Protein AF-A0A287D4F1-F1 (afdb_monomer)

pLDDT: mean 77.98, std 13.14, range [48.41, 93.31]

Secondary structure (DSSP, 8-state):
-PPSS--------SS-----EEEEEEEESS--SPPPHHHHHHHHHHHHHHHHHHHHHTS----S--------TTS-EEEEEEEEESSHHHHHS-SS-S---

Organism: Ictidomys tridecemlineatus (NCBI:txid43179)

Nearest PDB structures (foldseek):
  4cht-assembly1_B  TM=1.967E-01  e=5.246E+00  Homo sapiens

Solvent-accessible surface area (backbone atoms only — not comparable to full-atom values): 6843 Å² total; per-residue (Å²): 135,86,82,85,84,87,79,88,85,90,86,86,79,81,79,81,63,90,53,76,45,74,45,70,47,79,51,67,85,61,91,39,66,65,47,51,70,65,57,52,50,49,50,52,36,50,52,30,27,74,76,56,34,70,72,46,36,65,53,97,76,84,84,90,77,76,82,82,53,58,36,54,89,91,59,80,64,45,84,40,77,74,47,76,32,65,42,68,76,62,57,72,43,58,92,86,57,92,69,88,131

InterPro domains:
  IPR038085 RNase P subunit Pop5/Rpp14/Rnp2-like domain superfamily [SSF160350] (19-88)

Mean predicted aligned error: 10.25 Å

Structure (mmCIF, N/CA/C/O backbone):
data_AF-A0A287D4F1-F1
#
_entry.id   AF-A0A287D4F1-F1
#
loop_
_atom_site.group_PDB
_atom_site.id
_atom_site.type_symbol
_atom_site.label_atom_id
_atom_site.label_alt_id
_atom_site.label_comp_id
_atom_site.label_asym_id
_atom_site.label_entity_id
_atom_site.label_seq_id
_atom_site.pdbx_PDB_ins_code
_atom_site.Cartn_x
_atom_site.Cartn_y
_atom_site.Cartn_z
_atom_site.occupancy
_atom_site.B_iso_or_equiv
_atom_site.auth_seq_id
_atom_site.auth_comp_id
_atom_site.auth_asym_id
_atom_site.auth_atom_id
_atom_site.pdbx_PDB_model_num
ATOM 1 N N . MET A 1 1 ? 47.743 8.074 -25.247 1.00 49.56 1 MET A N 1
ATOM 2 C CA . MET A 1 1 ? 46.963 8.219 -23.999 1.00 49.56 1 MET A CA 1
ATOM 3 C 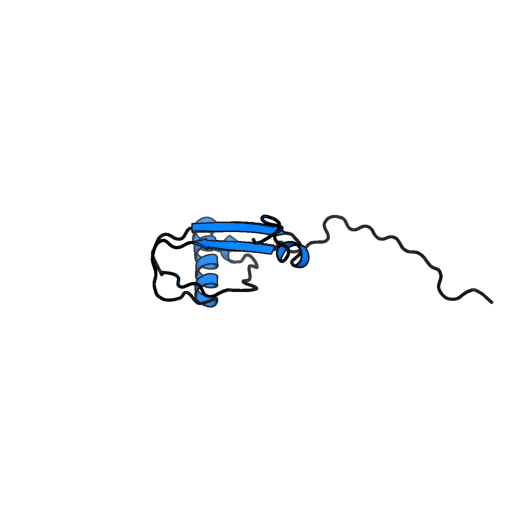C . MET A 1 1 ? 45.487 8.078 -24.357 1.00 49.56 1 MET A C 1
ATOM 5 O O . MET A 1 1 ? 45.045 8.897 -25.153 1.00 49.56 1 MET A O 1
ATOM 9 N N . PRO A 1 2 ? 44.748 7.043 -23.914 1.00 52.25 2 PRO A N 1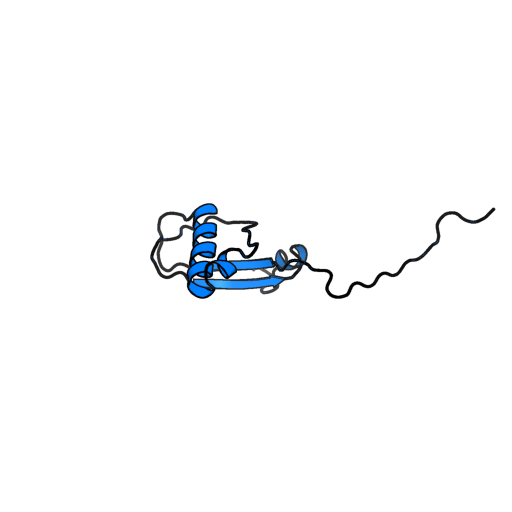
ATOM 10 C CA . PRO A 1 2 ? 43.315 6.940 -24.190 1.00 52.25 2 PRO A CA 1
ATOM 11 C C . PRO A 1 2 ? 42.510 7.763 -23.168 1.00 52.25 2 PRO A C 1
ATOM 13 O O . PRO A 1 2 ? 42.884 7.847 -22.000 1.00 52.25 2 PRO A O 1
ATOM 16 N N . ALA A 1 3 ? 41.445 8.418 -23.634 1.00 59.19 3 ALA A N 1
ATOM 17 C CA . ALA A 1 3 ? 40.649 9.380 -22.875 1.00 59.19 3 ALA A CA 1
ATOM 18 C C . ALA A 1 3 ? 39.827 8.712 -21.758 1.00 59.19 3 ALA A C 1
ATOM 20 O O . ALA A 1 3 ? 39.091 7.756 -22.004 1.00 59.19 3 ALA A O 1
ATOM 21 N N . LEU A 1 4 ? 39.933 9.245 -20.535 1.00 68.31 4 LEU A N 1
ATOM 22 C CA . LEU A 1 4 ? 39.038 8.906 -19.431 1.00 68.31 4 LEU A CA 1
ATOM 23 C C . LEU A 1 4 ? 37.612 9.382 -19.758 1.00 68.31 4 LEU A C 1
ATOM 25 O O . LEU A 1 4 ? 37.368 10.580 -19.866 1.00 68.31 4 LEU A O 1
ATOM 29 N N . GLY A 1 5 ? 36.661 8.448 -19.806 1.00 71.88 5 GLY A N 1
ATOM 30 C CA . GLY A 1 5 ? 35.328 8.716 -19.259 1.00 71.88 5 GLY A CA 1
ATOM 31 C C . GLY A 1 5 ? 34.224 9.219 -20.189 1.00 71.88 5 GLY A C 1
ATOM 32 O O . GLY A 1 5 ? 33.272 9.804 -19.689 1.00 71.88 5 GLY A O 1
ATOM 33 N N . THR A 1 6 ? 34.262 8.967 -21.497 1.00 69.25 6 THR A N 1
ATOM 34 C CA . THR A 1 6 ? 33.093 9.238 -22.359 1.00 69.25 6 THR A CA 1
ATOM 35 C C . THR A 1 6 ? 32.518 7.942 -22.921 1.00 69.25 6 THR A C 1
ATOM 37 O O . THR A 1 6 ? 32.668 7.645 -24.103 1.00 69.25 6 THR A O 1
ATOM 40 N N . THR A 1 7 ? 31.885 7.141 -22.061 1.00 81.56 7 THR A N 1
ATOM 41 C CA . THR A 1 7 ? 31.036 6.016 -22.484 1.00 81.56 7 THR A CA 1
ATOM 42 C C . THR A 1 7 ? 29.582 6.387 -22.223 1.00 81.56 7 THR A C 1
ATOM 44 O O . THR A 1 7 ? 29.230 6.759 -21.108 1.00 81.56 7 THR A O 1
ATOM 47 N N . TYR A 1 8 ? 28.756 6.329 -23.267 1.00 86.56 8 TYR A N 1
ATOM 48 C CA . TYR A 1 8 ? 27.314 6.539 -23.177 1.00 86.56 8 TYR A CA 1
ATOM 49 C C . TYR A 1 8 ? 26.607 5.188 -23.070 1.00 86.56 8 TYR A C 1
ATOM 51 O O . TYR A 1 8 ? 26.898 4.281 -23.849 1.00 86.56 8 TYR A O 1
ATOM 59 N N . GLU A 1 9 ? 25.652 5.076 -22.148 1.00 89.38 9 GLU A N 1
ATOM 60 C CA . GLU A 1 9 ? 24.823 3.886 -21.977 1.00 89.38 9 GLU A CA 1
ATOM 61 C C . GLU A 1 9 ? 23.337 4.262 -22.003 1.00 89.38 9 GLU A C 1
ATOM 63 O O . GLU A 1 9 ? 22.906 5.231 -21.374 1.00 89.38 9 GLU A O 1
ATOM 68 N N . ARG A 1 10 ? 22.539 3.482 -22.740 1.00 91.19 10 ARG A N 1
ATOM 69 C CA . ARG A 1 10 ? 21.080 3.603 -22.785 1.00 91.19 10 ARG A CA 1
ATOM 70 C C . ARG A 1 10 ? 20.459 2.293 -22.331 1.00 91.19 10 ARG A C 1
ATOM 72 O O . ARG A 1 10 ? 20.510 1.306 -23.058 1.00 91.19 10 ARG A O 1
ATOM 79 N N . ILE A 1 11 ? 19.806 2.319 -21.175 1.00 91.88 11 ILE A N 1
ATOM 80 C CA . ILE A 1 11 ? 19.102 1.163 -20.617 1.00 91.88 11 ILE A CA 1
ATOM 81 C C . ILE A 1 11 ? 17.597 1.414 -20.690 1.00 91.88 11 ILE A C 1
ATOM 83 O O . ILE A 1 11 ? 17.115 2.488 -20.330 1.00 91.88 11 ILE A O 1
ATOM 87 N N . VAL A 1 12 ? 16.851 0.425 -21.178 1.00 92.94 12 VAL A N 1
ATOM 88 C CA . VAL A 1 12 ? 15.388 0.473 -21.264 1.00 92.94 12 VAL A CA 1
ATOM 89 C C . VAL A 1 12 ? 14.818 -0.661 -20.430 1.00 92.94 12 VAL A C 1
ATOM 91 O O . VAL A 1 12 ? 15.099 -1.829 -20.685 1.00 92.94 12 VAL A O 1
ATOM 94 N N . TYR A 1 13 ? 13.979 -0.313 -19.460 1.00 89.31 13 TYR A N 1
ATOM 95 C CA . TYR A 1 13 ? 13.276 -1.280 -18.626 1.00 89.31 13 TYR A CA 1
ATOM 96 C C . TYR A 1 13 ? 11.824 -1.418 -19.077 1.00 89.31 13 TYR A C 1
ATOM 98 O O . TYR A 1 13 ? 11.153 -0.425 -19.356 1.00 89.31 13 TYR A O 1
ATOM 106 N N . LYS A 1 14 ? 11.316 -2.653 -19.099 1.00 89.12 14 LYS A N 1
ATOM 107 C CA . LYS A 1 14 ? 9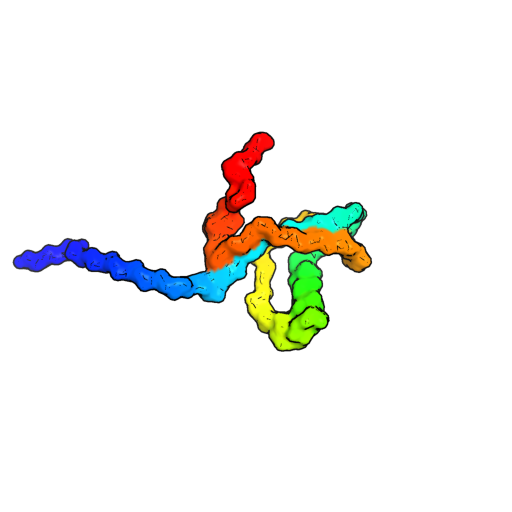.902 -2.945 -19.349 1.00 89.12 14 LYS A CA 1
ATOM 108 C C . LYS A 1 14 ? 9.255 -3.411 -18.048 1.00 89.12 14 LYS A C 1
ATOM 110 O O . LYS A 1 14 ? 9.614 -4.463 -17.537 1.00 89.12 14 LYS A O 1
ATOM 115 N N . ASN A 1 15 ? 8.310 -2.618 -17.541 1.00 85.75 15 ASN A N 1
ATOM 116 C CA . ASN A 1 15 ? 7.594 -2.850 -16.281 1.00 85.75 15 ASN A CA 1
ATOM 117 C C . ASN A 1 15 ? 8.512 -3.143 -15.068 1.00 85.75 15 ASN A C 1
ATOM 119 O O . ASN A 1 15 ? 8.370 -4.186 -14.434 1.00 85.75 15 ASN A O 1
ATOM 123 N N . PRO A 1 16 ? 9.458 -2.243 -14.731 1.00 87.81 16 PRO A N 1
ATOM 124 C CA . PRO A 1 16 ? 10.379 -2.460 -13.611 1.00 87.81 16 PRO A CA 1
ATOM 125 C C . PRO A 1 16 ? 9.703 -2.395 -12.232 1.00 87.81 16 PRO A C 1
ATOM 127 O O . PRO A 1 16 ? 10.337 -2.699 -11.225 1.0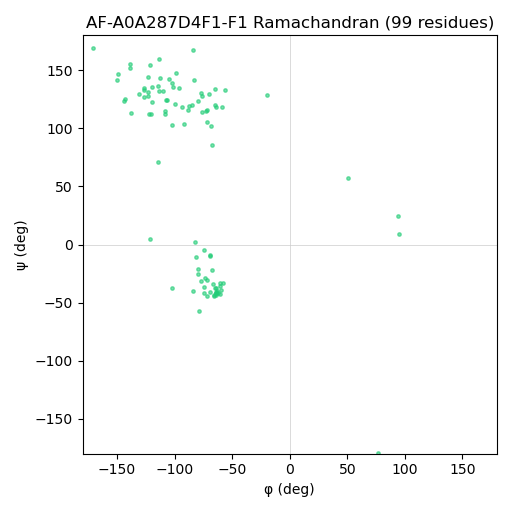0 87.81 16 PRO A O 1
ATOM 130 N N . SER A 1 17 ? 8.443 -1.957 -12.152 1.00 85.25 17 SER A N 1
ATOM 131 C CA . SER A 1 17 ? 7.740 -1.802 -10.884 1.00 85.25 17 SER A CA 1
ATOM 132 C C . SER A 1 17 ? 7.292 -3.152 -10.333 1.00 85.25 17 SER A C 1
ATOM 134 O O . SER A 1 17 ? 6.414 -3.802 -10.896 1.00 85.25 17 SER A O 1
ATOM 136 N N . VAL A 1 18 ? 7.873 -3.536 -9.199 1.00 88.50 18 VAL A N 1
ATOM 137 C CA . VAL A 1 18 ? 7.479 -4.727 -8.429 1.00 88.50 18 VAL A CA 1
ATOM 138 C C . VAL A 1 18 ? 6.234 -4.457 -7.576 1.00 88.50 18 VAL A C 1
ATOM 140 O O . VAL A 1 18 ? 5.480 -5.374 -7.266 1.00 88.50 18 VAL A O 1
ATOM 143 N N . TYR A 1 19 ? 6.000 -3.191 -7.223 1.00 89.69 19 TYR A N 1
ATOM 144 C CA . TYR A 1 19 ? 4.926 -2.774 -6.330 1.00 89.69 19 TYR A CA 1
ATOM 145 C C . TYR A 1 19 ? 3.979 -1.790 -7.008 1.00 89.69 19 TYR A C 1
ATOM 147 O O . TYR A 1 19 ? 4.362 -1.035 -7.903 1.00 89.69 19 TYR A O 1
ATOM 155 N N . HIS A 1 20 ? 2.744 -1.773 -6.515 1.00 90.88 20 HIS A N 1
ATOM 156 C CA . HIS A 1 20 ? 1.741 -0.779 -6.859 1.00 90.88 20 HIS A CA 1
ATOM 157 C C . HIS A 1 20 ? 1.252 -0.107 -5.585 1.00 90.88 20 HIS A C 1
ATOM 159 O O . HIS A 1 20 ? 0.909 -0.771 -4.609 1.00 90.88 20 HIS A O 1
ATOM 165 N N . TYR A 1 21 ? 1.216 1.218 -5.607 1.00 90.88 21 TYR A N 1
ATOM 166 C CA . TYR A 1 21 ? 0.793 2.034 -4.484 1.00 90.88 21 TYR A CA 1
ATOM 167 C C . TYR A 1 21 ? -0.601 2.587 -4.748 1.00 90.88 21 TYR A C 1
ATOM 169 O O . TYR A 1 21 ? -0.939 2.962 -5.875 1.00 90.88 21 TYR A O 1
ATOM 177 N N . MET A 1 22 ? -1.411 2.648 -3.696 1.00 90.25 22 MET A N 1
ATOM 178 C CA . MET A 1 22 ? -2.779 3.148 -3.758 1.00 90.25 22 MET A CA 1
ATOM 179 C C . MET A 1 22 ? -2.964 4.241 -2.715 1.00 90.25 22 MET A C 1
ATOM 181 O O . MET A 1 22 ? -2.695 4.035 -1.533 1.00 90.25 22 MET A O 1
ATOM 185 N N . LYS A 1 23 ? -3.448 5.401 -3.154 1.00 87.12 23 LYS A N 1
ATOM 186 C CA . LYS A 1 23 ? -3.913 6.472 -2.278 1.00 87.12 23 LYS A CA 1
ATOM 187 C C . LYS A 1 23 ? -5.410 6.301 -2.088 1.00 87.12 23 LYS A C 1
ATOM 189 O O . LYS A 1 23 ? -6.173 6.365 -3.055 1.00 87.12 23 LYS A O 1
ATOM 194 N N . VAL A 1 24 ? -5.824 6.088 -0.848 1.00 85.75 24 VAL A N 1
ATOM 195 C CA . VAL A 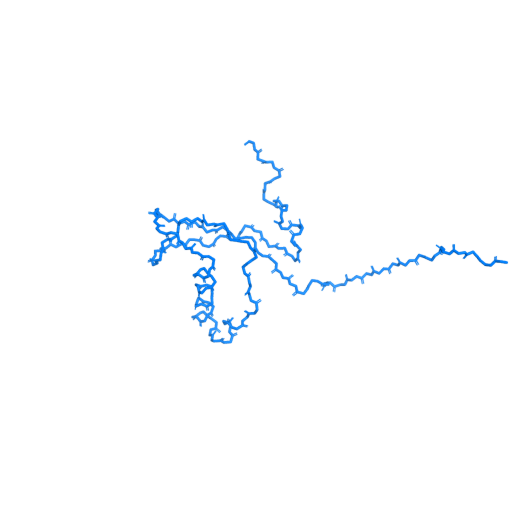1 24 ? -7.213 5.804 -0.489 1.00 85.75 24 VAL A CA 1
ATOM 196 C C . VAL A 1 24 ? -7.715 6.882 0.459 1.00 85.75 24 VAL A C 1
ATOM 198 O O . VAL A 1 24 ? -7.022 7.255 1.401 1.00 85.75 24 VAL A O 1
ATOM 201 N N . CYS A 1 25 ? -8.926 7.369 0.204 1.00 83.12 25 CYS A N 1
ATOM 202 C CA . CYS A 1 25 ? -9.703 8.136 1.162 1.00 83.12 25 CYS A CA 1
ATOM 203 C C . CYS A 1 25 ? -10.757 7.226 1.778 1.00 83.12 25 CYS A C 1
ATOM 205 O O . CYS A 1 25 ? -11.442 6.484 1.071 1.00 83.12 25 CYS A O 1
ATOM 207 N N . LEU A 1 26 ? -10.896 7.316 3.090 1.00 79.50 26 LEU A N 1
ATOM 208 C CA . LEU A 1 26 ? -11.970 6.667 3.813 1.00 79.50 26 LEU A CA 1
ATOM 209 C C . LEU A 1 26 ? -12.970 7.748 4.237 1.00 79.50 26 LEU A C 1
ATOM 211 O O . LEU A 1 26 ? -12.584 8.723 4.886 1.00 79.50 26 LEU A O 1
ATOM 215 N N . GLU A 1 27 ? -14.234 7.586 3.854 1.00 76.62 27 GLU A N 1
ATOM 216 C CA . GLU A 1 27 ? -15.327 8.504 4.198 1.00 76.62 27 GLU A CA 1
ATOM 217 C C . GLU A 1 27 ? -16.327 7.797 5.125 1.00 76.62 27 GLU A C 1
ATOM 219 O O . GLU A 1 27 ? -16.739 6.660 4.870 1.00 76.62 27 GLU A O 1
ATOM 224 N N . PHE A 1 28 ? -16.706 8.467 6.217 1.00 74.50 28 PHE A N 1
ATOM 225 C CA . PHE A 1 28 ? -17.529 7.906 7.292 1.00 74.50 28 PHE A CA 1
ATOM 226 C C . PHE A 1 28 ? -18.772 8.752 7.491 1.00 74.50 28 PHE A C 1
ATOM 228 O O . PHE A 1 28 ? -18.732 9.972 7.365 1.00 74.50 28 PHE A O 1
ATOM 235 N N . GLN A 1 29 ? -19.875 8.085 7.816 1.00 69.62 29 GLN A N 1
ATOM 236 C CA . GLN A 1 29 ? -21.170 8.737 7.974 1.00 69.62 29 GLN A CA 1
ATOM 237 C C . GLN A 1 29 ? -21.343 9.455 9.327 1.00 69.62 29 GLN A C 1
ATOM 239 O O . GLN A 1 29 ? -22.186 10.335 9.426 1.00 69.62 29 GLN A O 1
ATOM 244 N N . ASP A 1 30 ? -20.568 9.100 10.357 1.00 65.88 30 ASP A N 1
ATOM 245 C CA . ASP A 1 30 ? -20.717 9.614 11.727 1.00 65.88 30 ASP A CA 1
ATOM 246 C C . ASP A 1 30 ? -19.352 9.920 12.369 1.00 65.88 30 ASP A C 1
ATOM 248 O O . ASP A 1 30 ? -18.343 9.295 12.035 1.00 65.88 30 ASP A O 1
ATOM 252 N N . HIS A 1 31 ? -19.342 10.826 13.352 1.00 58.66 31 HIS A N 1
ATOM 253 C CA . HIS A 1 31 ? -18.165 11.190 14.147 1.00 58.66 31 HIS A CA 1
ATOM 254 C C . HIS A 1 31 ? -18.028 10.280 15.381 1.00 58.66 31 HIS A C 1
ATOM 256 O O . HIS A 1 31 ? -18.872 10.311 16.276 1.00 58.66 31 HIS A O 1
ATOM 262 N N . GLY A 1 32 ? -16.964 9.479 15.475 1.00 58.75 32 GLY A N 1
ATOM 263 C CA . GLY A 1 32 ? -16.665 8.701 16.684 1.00 58.75 32 GLY A CA 1
ATOM 264 C C . GLY A 1 32 ? -15.291 8.032 16.666 1.00 58.75 32 GLY A C 1
ATOM 265 O O . GLY A 1 32 ? -14.639 8.060 15.631 1.00 58.75 32 GLY A O 1
ATOM 266 N N . VAL A 1 33 ? -14.893 7.498 17.838 1.00 56.25 33 VAL A N 1
ATOM 267 C CA . VAL A 1 33 ? -13.572 6.975 18.292 1.00 56.25 33 VAL A CA 1
ATOM 268 C C . VAL A 1 33 ? -12.591 6.595 17.178 1.00 56.25 33 VAL A C 1
ATOM 270 O O . VAL A 1 33 ? -12.945 5.839 16.299 1.00 56.25 33 VAL A O 1
ATOM 273 N N . GLY A 1 34 ? -11.350 7.092 17.216 1.00 61.84 34 GLY A N 1
ATOM 274 C CA . GLY A 1 34 ? -10.370 6.901 16.139 1.00 61.84 34 GLY A CA 1
ATOM 275 C C . GLY A 1 34 ? -9.946 5.448 15.927 1.00 61.84 34 GLY A C 1
ATOM 276 O O . GLY A 1 34 ? -9.611 4.758 16.888 1.00 61.84 34 GLY A O 1
ATOM 277 N N . LEU A 1 35 ? -9.923 4.999 14.664 1.00 72.62 35 LEU A N 1
ATOM 278 C CA . LEU A 1 35 ? -9.186 3.791 14.287 1.00 72.62 35 LEU A CA 1
ATOM 279 C C . LEU A 1 35 ? -7.709 4.158 14.212 1.00 72.62 35 LEU A C 1
ATOM 281 O O . LEU A 1 35 ? -7.340 5.115 13.529 1.00 72.62 35 LEU A O 1
ATOM 285 N N . ASN A 1 36 ? -6.868 3.359 14.854 1.00 78.06 36 ASN A N 1
ATOM 286 C CA . ASN A 1 36 ? -5.426 3.463 14.691 1.00 78.06 36 ASN A CA 1
ATOM 287 C C . ASN A 1 36 ? -4.950 2.680 13.449 1.00 78.06 36 ASN A C 1
ATOM 289 O O . ASN A 1 36 ? -5.673 1.856 12.881 1.00 78.06 36 ASN A O 1
ATOM 293 N N . ALA A 1 37 ? -3.698 2.901 13.044 1.00 81.50 37 ALA A N 1
ATOM 294 C CA . ALA A 1 37 ? -3.113 2.239 11.877 1.00 81.50 37 ALA A CA 1
ATOM 295 C C . ALA A 1 37 ? -3.122 0.697 11.970 1.00 81.50 37 ALA A C 1
ATOM 297 O O . ALA A 1 37 ? -3.280 0.017 10.955 1.00 81.50 37 ALA A O 1
ATOM 298 N N . ALA A 1 38 ? -2.984 0.133 13.175 1.00 85.38 38 ALA A N 1
ATOM 299 C CA . ALA A 1 38 ? -2.980 -1.314 13.384 1.00 85.38 38 ALA A CA 1
ATOM 300 C C . ALA A 1 38 ? -4.375 -1.924 13.193 1.00 85.38 38 ALA A C 1
ATOM 302 O O . ALA A 1 38 ? -4.513 -2.923 12.493 1.00 85.38 38 ALA A O 1
ATOM 303 N N . GLN A 1 39 ? -5.412 -1.289 13.739 1.00 83.25 39 GLN A N 1
ATOM 304 C CA . GLN A 1 39 ? -6.802 -1.709 13.564 1.00 83.25 39 GLN A CA 1
ATOM 305 C C . GLN A 1 39 ? -7.234 -1.585 12.101 1.00 83.25 39 GLN A C 1
ATOM 307 O O . GLN A 1 39 ? -7.939 -2.449 11.585 1.00 83.25 39 GLN A O 1
ATOM 312 N N . PHE A 1 40 ? -6.775 -0.545 11.398 1.00 83.88 40 PHE A N 1
ATOM 313 C CA . PHE A 1 40 ? -7.013 -0.420 9.962 1.00 83.88 40 PHE A CA 1
ATOM 314 C C . PHE A 1 40 ? -6.329 -1.543 9.163 1.00 83.88 40 PHE A C 1
ATOM 316 O O . PHE A 1 40 ? -6.940 -2.129 8.268 1.00 83.88 40 PHE A O 1
ATOM 323 N N . LYS A 1 41 ? -5.088 -1.900 9.511 1.00 86.94 41 LYS A N 1
ATOM 324 C CA . LYS A 1 41 ? -4.387 -3.037 8.898 1.00 86.94 41 LYS A CA 1
ATOM 325 C C . LYS A 1 41 ? -5.110 -4.359 9.165 1.00 86.94 41 LYS A C 1
ATOM 327 O O . LYS A 1 41 ? -5.268 -5.159 8.247 1.00 86.94 41 LYS A O 1
ATOM 332 N N . GLU A 1 42 ? -5.599 -4.571 10.383 1.00 86.50 42 GLU A N 1
ATOM 333 C CA . GLU A 1 42 ? -6.398 -5.748 10.738 1.00 86.50 42 GLU A CA 1
ATOM 334 C C . GLU A 1 42 ? -7.716 -5.805 9.955 1.00 86.50 42 GLU A C 1
ATOM 336 O O . GLU A 1 42 ? -8.085 -6.869 9.461 1.00 86.50 42 GLU A O 1
ATOM 341 N N . LEU A 1 43 ? -8.389 -4.666 9.763 1.00 86.44 43 LEU A N 1
ATOM 342 C CA . LEU A 1 43 ? -9.595 -4.565 8.938 1.00 86.44 43 LEU A CA 1
ATOM 343 C C . LEU A 1 43 ? -9.324 -4.956 7.477 1.00 86.44 43 LEU A C 1
ATOM 345 O O . LEU A 1 43 ? -10.106 -5.681 6.865 1.00 86.44 43 LEU A O 1
ATOM 349 N N . LEU A 1 44 ? -8.207 -4.510 6.903 1.00 86.75 44 LEU A N 1
ATOM 350 C CA . LEU A 1 44 ? -7.819 -4.905 5.546 1.00 86.75 44 LEU A CA 1
ATOM 351 C C . LEU A 1 44 ? -7.538 -6.409 5.454 1.00 86.75 44 LEU A C 1
ATOM 353 O O . LEU A 1 44 ? -7.996 -7.068 4.525 1.00 86.75 44 LEU A O 1
ATOM 357 N N . ILE A 1 45 ? -6.828 -6.975 6.429 1.00 89.94 45 ILE A N 1
ATOM 358 C CA . ILE A 1 45 ? -6.519 -8.410 6.450 1.00 89.94 45 ILE A CA 1
ATOM 359 C C . ILE A 1 45 ? -7.796 -9.241 6.625 1.00 89.94 45 ILE A C 1
ATOM 361 O O . ILE A 1 45 ? -7.969 -10.239 5.926 1.00 89.94 45 ILE A O 1
ATOM 365 N N . SER A 1 46 ? -8.703 -8.842 7.521 1.00 89.06 46 SER A N 1
ATOM 366 C CA . SER A 1 46 ? -9.962 -9.557 7.758 1.00 89.06 46 SER A CA 1
ATOM 367 C C . SER A 1 46 ? -10.883 -9.500 6.543 1.00 89.06 46 SER A C 1
ATOM 369 O O . SER A 1 46 ? -11.366 -10.537 6.101 1.00 89.06 46 SER A O 1
ATOM 371 N N . THR A 1 47 ? -11.031 -8.335 5.910 1.00 88.50 47 THR A N 1
ATOM 372 C CA . THR A 1 47 ? -11.819 -8.215 4.673 1.00 88.50 47 THR A CA 1
ATOM 373 C C . THR A 1 47 ? -11.227 -9.018 3.516 1.00 88.50 47 THR A C 1
ATOM 375 O O . THR A 1 47 ? -11.971 -9.688 2.800 1.00 88.50 47 THR A O 1
ATOM 378 N N . LEU A 1 48 ? -9.901 -9.029 3.345 1.00 90.50 48 LEU A N 1
ATOM 379 C CA . LEU A 1 48 ? -9.244 -9.884 2.349 1.00 90.50 48 LEU A CA 1
ATOM 380 C C . LEU A 1 48 ? -9.444 -11.370 2.654 1.00 90.50 48 LEU A C 1
ATOM 382 O O . LEU A 1 48 ? -9.645 -12.158 1.731 1.00 90.50 48 LEU A O 1
ATOM 386 N N . LYS A 1 49 ? -9.428 -11.750 3.933 1.00 92.38 49 LYS A N 1
ATOM 387 C CA . LYS A 1 49 ? -9.700 -13.121 4.371 1.00 92.38 49 LYS A CA 1
ATOM 388 C C . LYS A 1 49 ? -11.127 -13.547 4.049 1.00 92.38 49 LYS A C 1
ATOM 390 O O . LYS A 1 49 ? -11.320 -14.669 3.590 1.00 92.38 49 LYS A O 1
ATOM 395 N N . ASP A 1 50 ? -12.096 -12.668 4.258 1.00 93.31 50 ASP A N 1
ATOM 396 C CA . ASP A 1 50 ? -13.508 -12.967 4.023 1.00 93.31 50 ASP A CA 1
ATOM 397 C C . ASP A 1 50 ? -13.846 -12.998 2.523 1.00 93.31 50 ASP A C 1
ATOM 399 O O . ASP A 1 50 ? -14.626 -13.840 2.084 1.00 93.31 50 ASP A O 1
ATOM 403 N N . LEU A 1 51 ? -13.231 -12.120 1.720 1.00 91.50 51 LEU A N 1
ATOM 404 C CA . LEU A 1 51 ? -13.487 -12.020 0.277 1.00 91.50 51 LEU A CA 1
ATOM 405 C C . LEU A 1 51 ? -12.680 -1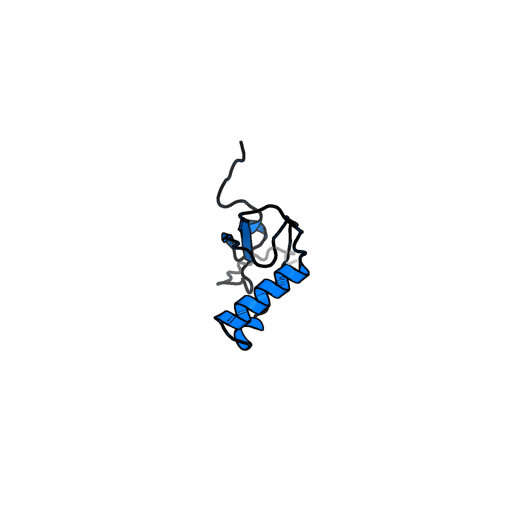3.022 -0.563 1.00 91.50 51 LEU A C 1
ATOM 407 O O . LEU A 1 51 ? -13.199 -13.564 -1.536 1.00 91.50 51 LEU A O 1
ATOM 411 N N . PHE A 1 52 ? -11.413 -13.256 -0.213 1.00 89.94 52 PHE A N 1
ATOM 412 C CA . PHE A 1 52 ? -10.459 -14.042 -1.012 1.00 89.94 52 PHE A CA 1
ATOM 413 C C . PHE A 1 52 ? -9.884 -15.253 -0.260 1.00 89.94 52 PHE A C 1
ATOM 415 O O . PHE A 1 52 ? -9.016 -15.961 -0.778 1.00 89.94 52 PHE A O 1
ATOM 422 N N . GLY A 1 53 ? -10.358 -15.520 0.957 1.00 91.94 53 GLY A N 1
ATOM 423 C CA . GLY A 1 53 ? -9.879 -16.614 1.793 1.00 91.94 53 GLY A CA 1
ATOM 424 C C . GLY A 1 53 ? -8.534 -16.330 2.467 1.00 91.94 53 GLY A C 1
ATOM 425 O O . GLY A 1 53 ? -7.903 -15.287 2.299 1.00 91.94 53 GLY A O 1
ATOM 426 N N . VAL A 1 54 ? -8.055 -17.316 3.230 1.00 86.94 54 VAL A N 1
ATOM 427 C CA . VAL A 1 54 ? -6.814 -17.211 4.024 1.00 86.94 54 VAL A CA 1
ATOM 428 C C . VAL A 1 54 ? -5.581 -16.938 3.153 1.00 86.94 54 VAL A C 1
ATOM 430 O O . VAL A 1 54 ? -4.681 -16.220 3.576 1.00 86.94 54 VAL A O 1
ATOM 433 N N . VAL A 1 55 ? -5.554 -17.463 1.923 1.00 89.31 55 VAL A N 1
ATOM 434 C CA . VAL A 1 55 ? -4.453 -17.232 0.973 1.00 89.31 55 VAL A CA 1
ATOM 435 C C . VAL A 1 55 ? -4.439 -15.779 0.493 1.00 89.31 55 VAL A C 1
ATOM 437 O O . VAL A 1 55 ? -3.374 -15.175 0.421 1.00 89.31 55 VAL A O 1
ATOM 440 N N . GLY A 1 56 ? -5.610 -15.193 0.224 1.00 82.19 56 GLY A N 1
ATOM 441 C CA . GLY A 1 56 ? -5.723 -13.786 -0.166 1.00 82.19 56 GLY A CA 1
ATOM 442 C C . GLY A 1 56 ? -5.343 -12.822 0.959 1.00 82.19 56 GLY A C 1
ATOM 443 O O . GLY A 1 56 ? -4.725 -11.792 0.707 1.00 82.19 56 GLY A O 1
ATOM 444 N N . ALA A 1 57 ? -5.625 -13.189 2.210 1.00 85.38 57 ALA A N 1
ATOM 445 C CA . ALA A 1 57 ? -5.206 -12.425 3.386 1.00 85.38 57 ALA A CA 1
ATOM 446 C C . ALA A 1 57 ? -3.685 -12.427 3.617 1.00 85.38 57 ALA A C 1
ATOM 448 O O . ALA A 1 57 ? -3.169 -11.540 4.292 1.00 85.38 57 ALA A O 1
ATOM 449 N N . ALA A 1 58 ? -2.967 -13.410 3.064 1.00 85.81 58 ALA A N 1
ATOM 450 C CA . ALA A 1 58 ? -1.510 -13.493 3.134 1.00 85.81 58 ALA A CA 1
ATOM 451 C C . ALA A 1 58 ? -0.802 -12.623 2.077 1.00 85.81 58 ALA A C 1
ATOM 453 O O . ALA A 1 58 ? 0.429 -12.637 2.000 1.00 85.81 58 ALA A O 1
ATOM 454 N N . LEU A 1 59 ? -1.553 -11.871 1.260 1.00 85.75 59 LEU A N 1
ATOM 455 C CA . LEU A 1 59 ? -0.980 -10.903 0.331 1.00 85.75 59 LEU A CA 1
ATOM 456 C C . LEU A 1 59 ? -0.101 -9.902 1.098 1.00 85.75 59 LEU A C 1
ATOM 458 O O . LEU A 1 59 ? -0.516 -9.338 2.110 1.00 85.75 59 LEU A O 1
ATOM 462 N N . SER A 1 60 ? 1.108 -9.655 0.591 1.00 82.00 60 SER A N 1
ATOM 463 C CA . SER A 1 60 ? 2.039 -8.664 1.136 1.00 82.00 60 SER A CA 1
ATOM 464 C C . SER A 1 60 ? 1.499 -7.242 0.933 1.00 82.00 60 SER A C 1
ATOM 466 O O . SER A 1 60 ? 1.811 -6.582 -0.060 1.00 82.00 60 SER A O 1
ATOM 468 N N . LEU A 1 61 ? 0.663 -6.796 1.871 1.00 85.75 61 LEU A N 1
ATOM 469 C CA . LEU A 1 61 ? 0.052 -5.471 1.934 1.00 85.75 61 LEU A CA 1
ATOM 470 C C . LEU A 1 61 ? 0.580 -4.717 3.156 1.00 85.75 61 LEU A C 1
ATOM 472 O O . LEU A 1 61 ? 0.639 -5.265 4.260 1.00 85.75 61 LEU A O 1
ATOM 476 N N . ASP A 1 62 ? 0.913 -3.442 2.968 1.00 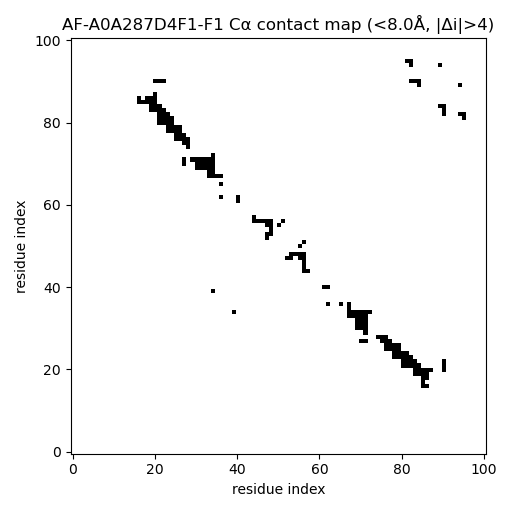88.06 62 ASP A N 1
ATOM 477 C CA . ASP A 1 62 ? 1.342 -2.583 4.064 1.00 88.06 62 ASP A CA 1
ATOM 478 C C . ASP A 1 62 ? 0.751 -1.176 3.978 1.00 88.06 62 ASP A C 1
ATOM 480 O O . ASP A 1 62 ? 0.433 -0.676 2.896 1.00 88.06 62 ASP A O 1
ATOM 484 N N . VAL A 1 63 ? 0.596 -0.543 5.141 1.00 87.06 63 VAL A N 1
ATOM 485 C CA . VAL A 1 63 ? 0.049 0.810 5.282 1.00 87.06 63 VAL A CA 1
ATOM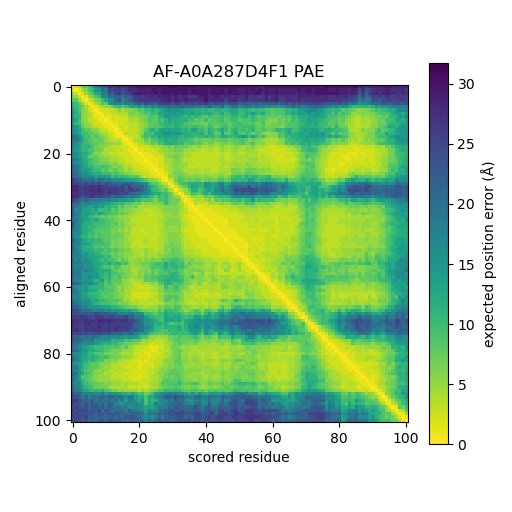 486 C C . VAL A 1 63 ? 1.217 1.766 5.505 1.00 87.06 63 VAL A C 1
ATOM 488 O O . VAL A 1 63 ? 1.776 1.824 6.594 1.00 87.06 63 VAL A O 1
ATOM 491 N N . LEU A 1 64 ? 1.598 2.506 4.460 1.00 87.44 64 LEU A N 1
ATOM 492 C CA . LEU A 1 64 ? 2.783 3.378 4.485 1.00 87.44 64 LEU A CA 1
ATOM 493 C C . LEU A 1 64 ? 2.573 4.662 5.288 1.00 87.44 64 LEU A C 1
ATOM 495 O O . LEU A 1 64 ? 3.460 5.128 5.997 1.00 87.44 64 LEU A O 1
ATOM 499 N N . THR A 1 65 ? 1.408 5.279 5.129 1.00 84.00 65 THR A N 1
ATOM 500 C CA . THR A 1 65 ? 1.051 6.518 5.814 1.00 84.00 65 THR A CA 1
ATOM 501 C C . THR A 1 65 ? -0.420 6.438 6.154 1.00 84.00 65 THR A C 1
ATOM 503 O O . THR A 1 65 ? -1.250 6.177 5.284 1.00 84.00 65 THR A O 1
ATOM 506 N N . TYR A 1 66 ? -0.724 6.625 7.432 1.00 82.19 66 TYR A N 1
ATOM 507 C CA . TYR A 1 66 ? -2.078 6.621 7.946 1.00 82.19 66 TYR A CA 1
ATOM 508 C C . TYR A 1 66 ? -2.319 7.955 8.635 1.00 82.19 66 TYR A C 1
ATOM 510 O O . TYR A 1 66 ? -1.694 8.260 9.649 1.00 82.19 66 TYR A O 1
ATOM 518 N N . GLU A 1 67 ? -3.198 8.761 8.052 1.00 76.19 67 GLU A N 1
ATOM 519 C CA . GLU A 1 67 ? -3.718 9.945 8.720 1.00 76.19 67 GLU A CA 1
ATOM 520 C C . GLU A 1 67 ? -4.900 9.514 9.578 1.00 76.19 67 GLU A C 1
ATOM 522 O O . GLU A 1 67 ? -5.882 8.967 9.068 1.00 76.19 67 GLU A O 1
ATOM 527 N N . GLU A 1 68 ? -4.795 9.739 10.887 1.00 67.12 68 GLU A N 1
ATOM 528 C CA . GLU A 1 68 ? -5.864 9.399 11.812 1.00 67.12 68 GLU A CA 1
ATOM 529 C C . GLU A 1 68 ? -7.059 10.319 11.565 1.00 67.12 68 GLU A C 1
ATOM 531 O O . GLU A 1 68 ? -7.091 11.485 11.956 1.00 67.12 68 GLU A O 1
ATOM 536 N N . LYS A 1 69 ? -8.062 9.776 10.883 1.00 62.19 69 LYS A N 1
ATOM 537 C CA . LYS A 1 69 ? -9.417 10.312 10.901 1.00 62.19 69 LYS A CA 1
ATOM 538 C C . LYS A 1 69 ? -10.210 9.482 11.903 1.00 62.19 69 LYS A C 1
ATOM 540 O O . LYS A 1 69 ? -9.923 8.307 12.117 1.00 62.19 69 LYS A O 1
ATOM 545 N N . THR A 1 70 ? -11.177 10.089 12.576 1.00 53.28 70 THR A N 1
ATOM 546 C CA . THR A 1 70 ? -11.964 9.405 13.609 1.00 53.28 70 THR A CA 1
ATOM 547 C C . THR A 1 70 ? -12.900 8.392 12.924 1.00 53.28 70 THR A C 1
ATOM 549 O O . THR A 1 70 ? -13.721 8.805 12.106 1.00 53.28 70 THR A O 1
ATOM 552 N N . LEU A 1 71 ? -12.735 7.080 13.162 1.00 53.62 71 LEU A N 1
ATOM 553 C CA . LEU A 1 71 ? -13.419 6.018 12.406 1.00 53.62 71 LEU A CA 1
ATOM 554 C C . LEU A 1 71 ? -14.229 5.092 13.318 1.00 53.62 71 LEU A C 1
ATOM 556 O O . LEU A 1 71 ? -13.693 4.457 14.212 1.00 53.62 71 LEU A O 1
ATOM 560 N N . LEU A 1 72 ? -15.505 4.876 13.018 1.00 49.69 72 LEU A N 1
ATOM 561 C CA . LEU A 1 72 ? -16.354 3.993 13.822 1.00 49.69 72 LEU A CA 1
ATOM 562 C C . LEU A 1 72 ? -16.136 2.506 13.504 1.00 49.69 72 LEU A C 1
ATOM 564 O O . LEU A 1 72 ? -16.386 2.062 12.383 1.00 49.69 72 LEU A O 1
ATOM 568 N N . THR A 1 73 ? -15.800 1.708 14.520 1.00 48.41 73 THR A N 1
ATOM 569 C CA . THR A 1 73 ? -15.910 0.242 14.459 1.00 48.41 73 THR A CA 1
ATOM 570 C C . THR A 1 73 ? -17.381 -0.160 14.299 1.00 48.41 73 THR A C 1
ATOM 572 O O . THR A 1 73 ? -18.205 0.121 15.167 1.00 48.41 73 THR A O 1
ATOM 575 N N . GLY A 1 74 ? -17.719 -0.825 13.187 1.00 53.06 74 GLY A N 1
ATOM 576 C CA . GLY A 1 74 ? -19.035 -1.447 12.969 1.00 53.06 74 GLY A CA 1
ATOM 577 C C . GLY A 1 74 ? -20.082 -0.614 12.215 1.00 53.06 74 GLY A C 1
ATOM 578 O O . GLY A 1 74 ? -21.234 -1.040 12.130 1.00 53.06 74 GLY A O 1
ATOM 579 N N . LYS A 1 75 ? -19.724 0.543 11.641 1.00 63.31 75 LYS A N 1
ATOM 580 C CA . LYS A 1 75 ? -20.620 1.346 10.781 1.00 63.31 75 LYS A CA 1
ATOM 581 C C . LYS A 1 75 ? -20.136 1.387 9.330 1.00 63.31 75 LYS A C 1
ATOM 583 O O . LYS A 1 75 ? -18.975 1.116 9.042 1.00 63.31 75 LYS A O 1
ATOM 588 N N . LYS A 1 76 ? -21.049 1.712 8.406 1.00 65.88 76 LYS A N 1
ATOM 589 C CA . LYS A 1 76 ? -20.761 1.790 6.965 1.00 65.88 76 LYS A CA 1
ATOM 590 C C . LYS A 1 76 ? -19.659 2.824 6.707 1.00 65.88 76 LYS A C 1
ATOM 592 O O . LYS A 1 76 ? -19.846 4.006 6.986 1.00 65.88 76 LYS A O 1
ATOM 597 N N . CYS A 1 77 ? -18.540 2.371 6.154 1.00 71.00 77 CYS A N 1
ATOM 598 C CA . CYS A 1 77 ? -17.468 3.217 5.644 1.00 71.00 77 CYS A CA 1
ATOM 599 C C . CYS A 1 77 ? -17.388 3.084 4.124 1.00 71.00 77 CYS A C 1
ATOM 601 O O . CYS A 1 77 ? -17.580 1.994 3.578 1.00 71.00 77 CYS A O 1
ATOM 603 N N . VAL A 1 78 ? -17.083 4.179 3.436 1.00 78.88 78 VAL A N 1
ATOM 604 C CA . VAL A 1 78 ? -16.845 4.170 1.992 1.00 78.88 78 VAL A CA 1
ATOM 605 C C . VAL A 1 78 ? -15.341 4.168 1.751 1.00 78.88 78 VAL A C 1
ATOM 607 O O . VAL A 1 78 ? -14.628 5.074 2.180 1.00 78.88 78 VAL A O 1
ATOM 610 N N . PHE A 1 79 ? -14.862 3.137 1.056 1.00 83.12 79 PHE A N 1
ATOM 611 C CA . PHE A 1 79 ? -13.468 3.013 0.643 1.00 83.12 79 PHE A CA 1
ATOM 612 C C . PHE A 1 79 ? -13.308 3.615 -0.754 1.00 83.12 79 PHE A C 1
ATOM 614 O O . PHE A 1 79 ? -13.722 3.017 -1.750 1.00 83.12 79 PHE A O 1
ATOM 621 N N . ARG A 1 80 ? -12.740 4.819 -0.847 1.00 82.88 80 ARG A N 1
ATOM 622 C CA . ARG A 1 80 ? -12.609 5.552 -2.109 1.00 82.88 80 ARG A CA 1
ATOM 623 C C . ARG A 1 80 ? -11.158 5.581 -2.563 1.00 82.88 80 ARG A C 1
ATOM 625 O O . ARG A 1 80 ? -10.313 6.250 -1.974 1.00 82.88 80 ARG A O 1
ATOM 632 N N . VAL A 1 81 ? -10.867 4.897 -3.664 1.00 86.81 81 VAL A N 1
ATOM 633 C CA . VAL A 1 81 ? -9.547 4.974 -4.295 1.00 86.81 81 VAL A CA 1
ATOM 634 C C . VAL A 1 81 ? -9.407 6.330 -4.985 1.00 86.81 81 VAL A C 1
ATOM 636 O O . VAL A 1 81 ? -10.130 6.644 -5.934 1.00 86.81 81 VAL A O 1
ATOM 639 N N . ILE A 1 82 ? -8.476 7.150 -4.503 1.00 86.06 82 ILE A N 1
ATOM 640 C CA . ILE A 1 82 ? -8.165 8.448 -5.101 1.00 86.06 82 ILE A CA 1
ATOM 641 C C . ILE A 1 82 ? -7.285 8.214 -6.326 1.00 86.06 82 ILE A C 1
ATOM 643 O O . ILE A 1 82 ? -7.649 8.606 -7.433 1.00 86.06 82 ILE A O 1
ATOM 647 N N . GLN A 1 83 ? -6.149 7.550 -6.138 1.00 84.94 83 GLN A N 1
ATOM 648 C CA . GLN A 1 83 ? -5.123 7.405 -7.164 1.00 84.94 83 GLN A CA 1
ATOM 649 C C . GLN A 1 83 ? -4.381 6.084 -6.987 1.00 84.94 83 GLN A C 1
ATOM 651 O O . GLN A 1 83 ? -4.173 5.626 -5.864 1.00 84.94 83 GLN A O 1
ATOM 656 N N . VAL A 1 84 ? -3.959 5.488 -8.100 1.00 89.31 84 VAL A N 1
ATOM 657 C CA . VAL A 1 84 ? -3.112 4.293 -8.125 1.00 89.31 84 VAL A CA 1
ATOM 658 C C . VAL A 1 84 ? -1.902 4.599 -8.992 1.00 89.31 84 VAL A C 1
ATOM 660 O O . VAL A 1 84 ? -2.042 5.155 -10.079 1.00 89.31 84 VAL A O 1
ATOM 663 N N . SER A 1 85 ? -0.712 4.264 -8.508 1.00 88.56 85 SER A N 1
ATOM 664 C CA . SER A 1 85 ? 0.532 4.469 -9.244 1.00 88.56 85 SER A CA 1
ATOM 665 C C . SER A 1 85 ? 1.569 3.415 -8.853 1.00 88.56 85 SER A C 1
ATOM 667 O O . SER A 1 85 ? 1.686 3.093 -7.672 1.00 88.56 85 SER A O 1
ATOM 669 N N . PRO A 1 86 ? 2.376 2.903 -9.798 1.00 89.50 86 PRO A N 1
ATOM 670 C CA . PRO A 1 86 ? 3.529 2.056 -9.483 1.00 89.50 86 PRO A CA 1
ATOM 671 C C . PRO A 1 86 ? 4.677 2.806 -8.781 1.00 89.50 86 PRO A C 1
ATOM 673 O O . PRO A 1 86 ? 5.620 2.178 -8.309 1.00 89.50 86 PRO A O 1
ATOM 676 N N . PHE A 1 87 ? 4.614 4.139 -8.684 1.00 88.12 87 PHE A N 1
ATOM 677 C CA . PHE A 1 87 ? 5.650 4.965 -8.059 1.00 88.12 87 PHE A CA 1
ATOM 678 C C . PHE A 1 87 ? 5.055 5.960 -7.059 1.00 88.12 87 PHE A C 1
ATOM 680 O O . PHE A 1 87 ? 4.159 6.734 -7.412 1.00 88.12 87 PHE A O 1
ATOM 687 N N . LEU A 1 88 ? 5.612 5.998 -5.842 1.00 86.44 88 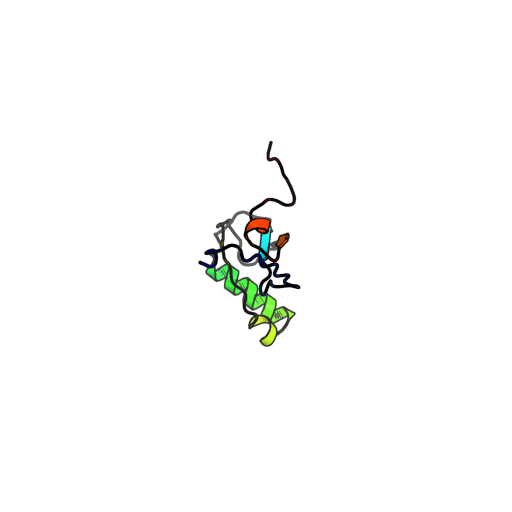LEU A N 1
ATOM 688 C CA . LEU A 1 88 ? 5.202 6.928 -4.781 1.00 86.44 88 LEU A CA 1
ATOM 689 C C . LEU A 1 88 ? 5.377 8.400 -5.169 1.00 86.44 88 LEU A C 1
ATOM 691 O O . LEU A 1 88 ? 4.525 9.206 -4.821 1.00 86.44 88 LEU A O 1
ATOM 695 N N . LEU A 1 89 ? 6.422 8.742 -5.933 1.00 85.69 89 LEU A N 1
ATOM 696 C CA . LEU A 1 89 ? 6.654 10.116 -6.405 1.00 85.69 89 LEU A CA 1
ATOM 697 C C . LEU A 1 89 ? 5.493 10.640 -7.263 1.00 85.69 89 LEU A C 1
ATOM 699 O O . LEU A 1 89 ? 5.105 11.798 -7.167 1.00 85.69 89 LEU A O 1
ATOM 703 N N . VAL A 1 90 ? 4.926 9.775 -8.104 1.00 83.38 90 VAL A N 1
ATOM 704 C CA . VAL A 1 90 ? 3.763 10.129 -8.924 1.00 83.38 90 VAL A CA 1
ATOM 705 C C . VAL A 1 90 ? 2.487 10.110 -8.080 1.00 83.38 90 VAL A C 1
ATOM 707 O O . VAL A 1 90 ? 1.590 10.897 -8.340 1.00 83.38 90 VAL A O 1
ATOM 710 N N . LEU A 1 91 ? 2.406 9.242 -7.064 1.00 83.75 91 LEU A N 1
ATOM 711 C CA . LEU A 1 91 ? 1.256 9.135 -6.155 1.00 83.75 91 LEU A CA 1
ATOM 712 C C . LEU A 1 91 ? 1.133 10.324 -5.182 1.00 83.75 91 LEU A C 1
ATOM 714 O O . LEU A 1 91 ? 0.030 10.657 -4.749 1.00 83.75 91 LEU A O 1
ATOM 718 N N . SER A 1 92 ? 2.258 10.930 -4.792 1.00 76.44 92 SER A N 1
ATOM 719 C CA . SER A 1 92 ? 2.282 12.119 -3.933 1.00 76.44 92 SER A CA 1
ATOM 720 C C . SER A 1 92 ? 1.844 13.371 -4.689 1.00 76.44 92 SER A C 1
ATOM 722 O O . SER A 1 92 ? 1.249 14.268 -4.094 1.00 76.44 92 SER A O 1
ATOM 724 N N . SER A 1 93 ? 2.079 13.404 -6.003 1.00 71.19 93 SER A N 1
ATOM 725 C CA . SER A 1 93 ? 1.517 14.406 -6.899 1.00 71.19 93 SER A CA 1
ATOM 726 C C . SER A 1 93 ? 0.043 14.093 -7.164 1.00 71.19 93 SER A C 1
ATOM 728 O O . SER A 1 93 ? -0.318 12.969 -7.512 1.00 71.19 93 SER A O 1
ATOM 730 N N . ASN A 1 94 ? -0.833 15.073 -6.956 1.00 62.88 94 ASN A N 1
ATOM 731 C CA . ASN A 1 94 ? -2.271 14.884 -7.083 1.00 62.88 94 ASN A CA 1
ATOM 732 C C . ASN A 1 94 ? -2.646 14.726 -8.565 1.00 62.88 94 ASN A C 1
ATOM 734 O O . ASN A 1 94 ? -2.675 15.701 -9.312 1.00 62.88 94 ASN A O 1
ATOM 738 N N . SER A 1 95 ? -2.955 13.503 -9.007 1.00 59.44 95 SER A N 1
ATOM 739 C CA . SER A 1 95 ? -3.417 13.277 -10.383 1.00 59.44 95 SER A CA 1
ATOM 740 C C . SER A 1 95 ? -4.864 13.725 -10.621 1.00 59.44 95 SER A C 1
ATOM 742 O O . SER A 1 95 ? -5.349 13.593 -11.743 1.00 59.44 95 SER A O 1
ATOM 744 N N . ARG A 1 96 ? -5.589 14.167 -9.581 1.00 59.16 96 ARG A N 1
ATOM 745 C CA . ARG A 1 96 ? -6.994 14.594 -9.676 1.00 59.16 96 ARG A CA 1
ATOM 746 C C . ARG A 1 96 ? -7.179 16.111 -9.678 1.00 59.16 96 ARG A C 1
ATOM 748 O O . ARG A 1 96 ? -8.031 16.580 -10.418 1.00 59.16 96 ARG A O 1
ATOM 755 N N . GLU A 1 97 ? -6.396 16.859 -8.904 1.00 58.19 97 GLU A N 1
ATOM 756 C CA . GLU A 1 97 ? -6.467 18.328 -8.819 1.00 58.19 97 GLU A CA 1
ATOM 757 C C . GLU A 1 97 ? -5.054 18.923 -8.790 1.00 58.19 97 GLU A C 1
ATOM 759 O O . GLU A 1 97 ? -4.299 18.710 -7.844 1.00 58.19 97 GLU A O 1
ATOM 764 N N . LEU A 1 98 ? -4.692 19.657 -9.846 1.00 56.53 98 LEU A N 1
ATOM 765 C CA . LEU A 1 98 ? -3.386 20.313 -10.000 1.00 56.53 98 LEU A CA 1
ATOM 766 C C . LEU A 1 98 ? -3.284 21.655 -9.246 1.00 56.53 98 LEU A C 1
ATOM 768 O O . LEU A 1 98 ? -2.185 22.187 -9.121 1.00 56.53 98 LEU A O 1
ATOM 772 N N . VAL A 1 99 ? -4.402 22.189 -8.740 1.00 52.78 99 VAL A N 1
ATOM 773 C CA . VAL A 1 99 ? -4.496 23.456 -7.996 1.00 52.78 99 VAL A CA 1
ATOM 774 C C . VAL A 1 99 ? -5.551 23.285 -6.896 1.00 52.78 99 VAL A C 1
ATOM 776 O O . VAL A 1 99 ? -6.682 22.923 -7.209 1.00 52.78 99 VAL A O 1
ATOM 779 N N . LEU A 1 100 ? -5.181 23.511 -5.631 1.00 57.28 100 LEU A N 1
ATOM 780 C CA . LEU A 1 100 ? -6.148 23.864 -4.585 1.00 57.28 100 LEU A CA 1
ATOM 781 C C . LEU A 1 100 ? -6.288 25.391 -4.629 1.00 57.28 100 LEU A C 1
ATOM 783 O O . LEU A 1 100 ? -5.272 26.069 -4.472 1.00 57.28 100 LEU A O 1
ATOM 787 N N . ASP A 1 101 ? -7.495 25.894 -4.894 1.00 51.88 101 ASP A N 1
ATOM 788 C CA . ASP A 1 101 ? -7.846 27.314 -4.716 1.00 51.88 101 ASP A CA 1
ATOM 789 C C . ASP A 1 101 ? -8.007 27.639 -3.222 1.00 51.88 101 ASP A C 1
ATOM 791 O O . ASP A 1 101 ? -8.635 26.814 -2.510 1.00 51.88 101 ASP A O 1
#

Foldseek 3Di:
DDDPDPDDDDDDDDCPQPDKDWDKDKAFDDAAAKDDQVNVLVVVLVVLCVPVNPVSSPPPDDDPDDDIDGDDDPGDMDIGTQDMDSDVVVVVQRPPDNDDD

Radius of gyration: 20.48 Å; Cα contacts (8 Å, |Δi|>4): 101; chains: 1; bounding box: 68×44×42 Å

Sequence (101 aa):
MPALGTTYERIVYKNPSVYHYMKVCLEFQDHGVGLNAAQFKELLISTLKDLFGVVGAALSLDVLTYEEKTLLTGKKCVFRVIQVSPFLLVLSSNSRELVLD